Protein AF-A0AAW2TYQ5-F1 (afdb_monomer_lite)

Sequence (160 aa):
MLTLVLLVSCTGHLLIAFGVPHSLYAASVIMGFCFGAQWPLIFAIISELFGLKYYSTLYTLGGGASPLGAYILNVRITGHLYDKEAMKQMAANGLIRKEGEDLSCVGVECYKLAFLIITATTLVGFFVSSILVIRTRKFYKGIYTRSSESKILQQVEKLE

Structure (mmCIF, N/CA/C/O backbone):
data_AF-A0AAW2TYQ5-F1
#
_entry.id   AF-A0AAW2TYQ5-F1
#
loop_
_atom_site.group_PDB
_atom_site.id
_atom_site.type_symbol
_atom_site.label_atom_id
_atom_site.label_alt_id
_atom_site.label_comp_id
_atom_site.label_asym_id
_atom_site.label_entity_id
_atom_site.label_seq_id
_atom_site.pdbx_PDB_ins_code
_atom_site.Cartn_x
_atom_site.Cartn_y
_atom_site.Cartn_z
_atom_site.occupancy
_atom_site.B_iso_or_equiv
_atom_site.auth_seq_id
_atom_site.auth_comp_id
_atom_site.auth_asym_id
_atom_site.auth_atom_id
_atom_site.pdbx_PDB_model_num
ATOM 1 N N . MET A 1 1 ? -13.664 -4.922 9.099 1.00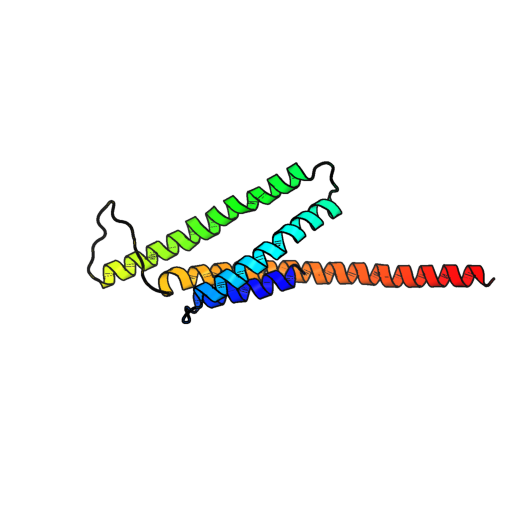 79.25 1 MET A N 1
ATOM 2 C CA . MET A 1 1 ? -13.609 -3.841 8.092 1.00 79.25 1 MET A CA 1
ATOM 3 C C . MET A 1 1 ? -12.192 -3.723 7.546 1.00 79.25 1 MET A C 1
ATOM 5 O O . MET A 1 1 ? -11.998 -4.100 6.402 1.00 79.25 1 MET A O 1
ATOM 9 N N . LEU A 1 2 ? -11.196 -3.360 8.366 1.00 84.38 2 LEU A N 1
ATOM 10 C CA . LEU A 1 2 ? -9.788 -3.251 7.939 1.00 84.38 2 LEU A CA 1
ATOM 11 C C . LEU A 1 2 ? -9.233 -4.516 7.246 1.00 84.38 2 LEU A C 1
ATOM 13 O O . LEU A 1 2 ? -8.621 -4.419 6.191 1.00 84.38 2 LEU A O 1
ATOM 17 N N . THR A 1 3 ? -9.520 -5.710 7.777 1.00 87.94 3 THR A N 1
ATOM 18 C CA . THR A 1 3 ? -9.136 -6.992 7.153 1.00 87.94 3 THR A CA 1
ATOM 19 C C . THR A 1 3 ? -9.654 -7.156 5.723 1.00 87.94 3 THR A C 1
ATOM 21 O O . THR A 1 3 ? -8.925 -7.626 4.858 1.00 87.94 3 THR A O 1
ATOM 24 N N . LEU A 1 4 ? -10.903 -6.760 5.461 1.00 87.81 4 LEU A N 1
ATOM 25 C CA . LEU A 1 4 ? -11.516 -6.862 4.134 1.00 87.81 4 LEU A CA 1
ATOM 26 C C . LEU A 1 4 ? -10.873 -5.873 3.160 1.00 87.81 4 LEU A C 1
ATOM 28 O O . LEU A 1 4 ? -10.577 -6.243 2.030 1.00 87.81 4 LEU A O 1
ATOM 32 N N . VAL A 1 5 ? -10.600 -4.647 3.614 1.00 90.50 5 VAL A N 1
ATOM 33 C CA . VAL A 1 5 ? -9.926 -3.621 2.803 1.00 90.50 5 VAL A CA 1
ATOM 34 C C . VAL A 1 5 ? -8.524 -4.081 2.394 1.00 90.50 5 VAL A C 1
ATOM 36 O O . VAL A 1 5 ? -8.167 -3.966 1.224 1.00 90.50 5 VAL A O 1
ATOM 39 N N . LEU A 1 6 ? -7.758 -4.671 3.320 1.00 89.81 6 LEU A N 1
ATOM 40 C CA . LEU A 1 6 ? -6.425 -5.213 3.030 1.00 89.81 6 LEU A CA 1
ATOM 41 C C . LEU A 1 6 ? -6.472 -6.387 2.042 1.00 89.81 6 LEU A C 1
ATOM 43 O O . LEU A 1 6 ? -5.632 -6.465 1.146 1.00 89.81 6 LEU A O 1
ATOM 47 N N . LEU A 1 7 ? -7.470 -7.267 2.163 1.00 90.88 7 LEU A N 1
ATOM 48 C CA . LEU A 1 7 ? -7.664 -8.384 1.237 1.00 90.88 7 LEU A CA 1
ATOM 49 C C . LEU A 1 7 ? -7.973 -7.886 -0.184 1.00 90.88 7 LEU A C 1
ATOM 51 O O . LEU A 1 7 ? -7.368 -8.351 -1.148 1.00 90.88 7 LEU A O 1
ATOM 55 N N . VAL A 1 8 ? -8.875 -6.909 -0.311 1.00 92.19 8 VAL A N 1
ATOM 56 C CA . VAL A 1 8 ? -9.209 -6.300 -1.608 1.00 92.19 8 VAL A CA 1
ATOM 57 C C . VAL A 1 8 ? -7.995 -5.568 -2.189 1.00 92.19 8 VAL A C 1
ATOM 59 O O . VAL A 1 8 ? -7.698 -5.740 -3.367 1.00 92.19 8 VAL A O 1
ATOM 62 N N . SER A 1 9 ? -7.217 -4.848 -1.376 1.00 91.25 9 SER A N 1
ATOM 63 C CA . SER A 1 9 ? -5.994 -4.168 -1.830 1.00 91.25 9 SER A CA 1
ATOM 64 C C . SER A 1 9 ? -4.953 -5.136 -2.410 1.00 91.25 9 SER A C 1
ATOM 66 O O . SER A 1 9 ? -4.292 -4.802 -3.393 1.00 91.25 9 SER A O 1
ATOM 68 N N . CYS A 1 10 ? -4.852 -6.365 -1.884 1.00 92.12 10 CYS A N 1
ATOM 69 C CA . CYS A 1 10 ? -3.963 -7.389 -2.447 1.00 92.12 10 CYS A CA 1
ATOM 70 C C . CYS A 1 10 ? -4.298 -7.692 -3.915 1.00 92.12 10 CYS A C 1
ATOM 72 O O . CYS A 1 10 ? -3.387 -7.849 -4.725 1.00 92.12 10 CYS A O 1
ATOM 74 N N . THR A 1 11 ? -5.585 -7.713 -4.283 1.00 91.69 11 THR A N 1
ATOM 75 C CA . THR A 1 11 ? -5.996 -7.939 -5.681 1.00 91.69 11 THR A CA 1
ATOM 76 C C . THR A 1 11 ? -5.511 -6.826 -6.612 1.00 91.69 11 THR A C 1
ATOM 78 O O . THR A 1 11 ? -5.049 -7.119 -7.712 1.00 91.69 11 THR A O 1
ATOM 81 N N . GLY A 1 12 ? -5.511 -5.571 -6.147 1.00 90.12 12 GLY A N 1
ATOM 82 C CA . GLY A 1 12 ? -4.961 -4.433 -6.886 1.00 90.12 12 GLY A CA 1
ATOM 83 C C . GLY A 1 12 ? -3.456 -4.565 -7.134 1.00 90.12 12 GLY A C 1
ATOM 84 O O . GLY A 1 12 ? -3.000 -4.377 -8.259 1.00 90.12 12 GLY A O 1
ATOM 85 N N . HIS A 1 13 ? -2.684 -4.965 -6.118 1.00 91.56 13 HIS A N 1
ATOM 86 C CA . HIS A 1 13 ? -1.241 -5.191 -6.269 1.00 91.56 13 HIS A CA 1
ATOM 87 C C . HIS A 1 13 ? -0.919 -6.365 -7.209 1.00 91.56 13 HIS A C 1
ATOM 89 O O . HIS A 1 13 ? -0.041 -6.248 -8.066 1.00 91.56 13 HIS A O 1
ATOM 95 N N . LEU A 1 14 ? -1.656 -7.474 -7.092 1.00 91.00 14 LEU A N 1
ATOM 96 C CA . LEU A 1 14 ? -1.501 -8.651 -7.955 1.00 91.00 14 LEU A CA 1
ATOM 97 C C . LEU A 1 14 ? -1.843 -8.340 -9.418 1.00 91.00 14 LEU A C 1
ATOM 99 O O . LEU A 1 14 ? -1.125 -8.782 -10.313 1.00 91.00 14 LEU A O 1
ATOM 103 N N . LEU A 1 15 ? -2.888 -7.545 -9.674 1.00 90.19 15 LEU A N 1
ATOM 104 C CA . LEU A 1 15 ? -3.259 -7.120 -11.030 1.00 90.19 15 LEU A CA 1
ATOM 105 C C . LEU A 1 15 ? -2.119 -6.379 -11.736 1.00 90.19 15 LEU A C 1
ATOM 107 O O . LEU A 1 15 ? -1.865 -6.633 -12.916 1.00 90.19 15 LEU A O 1
ATOM 111 N N . ILE A 1 16 ? -1.410 -5.505 -11.017 1.00 88.12 16 ILE A N 1
ATOM 112 C CA . ILE A 1 16 ? -0.257 -4.784 -11.569 1.00 88.12 16 ILE A CA 1
ATOM 113 C C . ILE A 1 16 ? 0.907 -5.750 -11.819 1.00 88.12 16 ILE A C 1
ATOM 115 O O . ILE A 1 16 ? 1.536 -5.683 -12.872 1.00 88.12 16 ILE A O 1
ATOM 119 N N . ALA A 1 17 ? 1.157 -6.691 -10.903 1.00 88.81 17 ALA A N 1
ATOM 120 C CA . ALA A 1 17 ? 2.231 -7.674 -11.048 1.00 88.81 17 ALA A CA 1
ATOM 121 C C . ALA A 1 17 ? 2.035 -8.622 -12.247 1.00 88.81 17 ALA A C 1
ATOM 123 O O . ALA A 1 17 ? 3.010 -8.997 -12.895 1.00 88.81 17 ALA A O 1
ATOM 124 N N . PHE A 1 18 ? 0.793 -9.012 -12.554 1.00 86.12 18 PHE A N 1
ATOM 125 C CA . PHE A 1 18 ? 0.495 -9.884 -13.697 1.00 86.12 18 PHE A CA 1
ATOM 126 C C . PHE A 1 18 ? 0.397 -9.143 -15.031 1.00 86.12 18 PHE A C 1
ATOM 128 O O . PHE A 1 18 ? 0.499 -9.779 -16.076 1.00 86.12 18 PHE A O 1
ATOM 135 N N . GLY A 1 19 ? 0.217 -7.820 -15.015 1.00 83.50 19 GLY A N 1
ATOM 136 C CA . GLY A 1 19 ? 0.339 -7.006 -16.222 1.00 83.50 19 GLY A CA 1
ATOM 137 C C . GLY A 1 19 ? -0.667 -7.320 -17.332 1.00 83.50 19 GLY A C 1
ATOM 138 O O . GLY A 1 19 ? -0.343 -7.159 -18.506 1.00 83.50 19 GLY A O 1
ATOM 139 N N . VAL A 1 20 ? -1.876 -7.775 -16.983 1.00 83.88 20 VAL A N 1
ATOM 140 C CA . VAL A 1 20 ? -2.947 -8.016 -17.966 1.00 83.88 20 VAL A CA 1
ATOM 141 C C . VAL A 1 20 ? -3.381 -6.709 -18.657 1.00 83.88 20 VAL A C 1
ATOM 143 O O . VAL A 1 20 ? -3.234 -5.632 -18.071 1.00 83.88 20 VAL A O 1
ATOM 146 N N . PRO A 1 21 ? -3.933 -6.751 -19.885 1.00 82.94 21 PRO A N 1
ATOM 147 C CA . PRO A 1 21 ? -4.415 -5.549 -20.566 1.00 82.94 21 PRO A CA 1
ATOM 148 C C . PRO A 1 21 ? -5.415 -4.780 -19.691 1.00 82.94 21 PRO A C 1
ATOM 150 O O . PRO A 1 21 ? -6.286 -5.380 -19.067 1.00 82.94 21 PRO A O 1
ATOM 153 N N . HIS A 1 22 ? -5.280 -3.452 -19.624 1.00 84.44 22 HIS A N 1
ATOM 154 C CA . HIS A 1 22 ? -6.084 -2.562 -18.767 1.00 84.44 22 HIS A CA 1
ATOM 155 C C . HIS A 1 22 ? -5.968 -2.795 -17.244 1.00 84.44 22 HIS A C 1
ATOM 157 O O . HIS A 1 22 ? -6.710 -2.171 -16.477 1.00 84.44 22 HIS A O 1
ATOM 163 N N . SER A 1 23 ? -5.013 -3.609 -16.774 1.00 88.19 23 SER A N 1
ATOM 164 C CA . SER A 1 23 ? -4.809 -3.868 -15.339 1.00 88.19 23 SER A CA 1
ATOM 165 C C . SER A 1 23 ? -4.541 -2.602 -14.535 1.00 88.19 23 SER A C 1
ATOM 167 O O . SER A 1 23 ? -5.054 -2.472 -13.431 1.00 88.19 23 SER A O 1
ATOM 169 N N . LEU A 1 24 ? -3.789 -1.647 -15.091 1.00 88.62 24 LEU A N 1
ATOM 170 C CA . LEU A 1 24 ? -3.446 -0.391 -14.422 1.00 88.62 24 LEU A CA 1
ATOM 171 C C . LEU A 1 24 ? -4.684 0.450 -14.089 1.00 88.62 24 LEU A C 1
ATOM 173 O O . LEU A 1 24 ? -4.738 1.057 -13.022 1.00 88.62 24 LEU A O 1
ATOM 177 N N . TYR A 1 25 ? -5.687 0.458 -14.972 1.00 92.06 25 TYR A N 1
ATOM 178 C CA . TYR A 1 25 ? -6.940 1.173 -14.731 1.00 92.06 25 TYR A CA 1
ATOM 179 C C . TYR A 1 25 ? -7.774 0.477 -13.651 1.00 92.06 25 TYR A C 1
ATOM 181 O O . TYR A 1 25 ? -8.219 1.113 -12.700 1.00 92.06 25 TYR A O 1
ATOM 189 N N . ALA A 1 26 ? -7.935 -0.845 -13.745 1.00 92.75 26 ALA A N 1
ATOM 190 C CA . ALA A 1 26 ? -8.654 -1.602 -12.722 1.00 92.75 26 ALA A CA 1
ATOM 191 C C . ALA A 1 26 ? -7.964 -1.497 -11.349 1.00 92.75 26 ALA A C 1
ATOM 193 O O . ALA A 1 26 ? -8.616 -1.267 -10.330 1.00 92.75 26 ALA A O 1
ATOM 194 N N . ALA A 1 27 ? -6.635 -1.609 -11.320 1.00 92.44 27 ALA A N 1
ATOM 195 C CA . ALA A 1 27 ? -5.848 -1.531 -10.101 1.00 92.44 27 ALA A CA 1
ATOM 196 C C . ALA A 1 27 ? -5.906 -0.140 -9.460 1.00 92.44 27 ALA A C 1
ATOM 198 O O . ALA A 1 27 ? -6.040 -0.059 -8.242 1.00 92.44 27 ALA A O 1
ATOM 199 N N . SER A 1 28 ? -5.859 0.949 -10.236 1.00 93.12 28 SER A N 1
ATOM 200 C CA . SER A 1 28 ? -5.950 2.305 -9.680 1.00 93.12 28 SER A CA 1
ATOM 201 C C . SER A 1 28 ? -7.310 2.574 -9.030 1.00 93.12 28 SER A C 1
ATOM 203 O O . SER A 1 28 ? -7.354 3.141 -7.937 1.00 93.12 28 SER A O 1
ATOM 205 N N . VAL A 1 29 ? -8.405 2.092 -9.631 1.00 95.06 29 VAL A N 1
ATOM 206 C CA . VAL A 1 29 ? -9.757 2.185 -9.055 1.00 95.06 29 VAL A CA 1
ATOM 207 C C . VAL A 1 29 ? -9.848 1.407 -7.740 1.00 95.06 29 VAL A C 1
ATOM 209 O O . VAL A 1 29 ? -10.299 1.952 -6.731 1.00 95.06 29 VAL A O 1
ATOM 212 N N . ILE A 1 30 ? -9.373 0.157 -7.723 1.00 94.38 30 ILE A N 1
ATOM 213 C CA . ILE A 1 30 ? -9.377 -0.689 -6.518 1.00 94.38 30 ILE A CA 1
ATOM 214 C C . ILE A 1 30 ? -8.535 -0.050 -5.406 1.00 94.38 30 ILE A C 1
ATOM 216 O O . ILE A 1 30 ? -8.990 0.072 -4.268 1.00 94.38 30 ILE A O 1
ATOM 220 N N . MET A 1 31 ? -7.322 0.398 -5.733 1.00 92.56 31 MET A N 1
ATOM 221 C CA . MET A 1 31 ? -6.406 1.012 -4.773 1.00 92.56 31 MET A CA 1
ATOM 222 C C . MET A 1 31 ? -6.946 2.335 -4.227 1.00 92.56 31 MET A C 1
ATOM 224 O O . MET A 1 31 ? -6.872 2.564 -3.019 1.00 92.56 31 MET A O 1
ATOM 228 N N . GLY A 1 32 ? -7.544 3.172 -5.079 1.00 93.50 32 GLY A N 1
ATOM 229 C CA . GLY A 1 32 ? -8.190 4.417 -4.665 1.00 93.50 32 GLY A CA 1
ATOM 230 C C . GLY A 1 32 ? -9.352 4.174 -3.702 1.00 93.50 32 GLY A C 1
ATOM 231 O O . GLY A 1 32 ? -9.430 4.817 -2.654 1.00 93.50 32 GLY A O 1
ATOM 232 N N . PHE A 1 33 ? -10.204 3.189 -3.999 1.00 93.50 33 PHE A N 1
ATOM 233 C CA . PHE A 1 33 ? -11.300 2.796 -3.113 1.00 93.50 33 PHE A CA 1
ATOM 234 C C . PHE A 1 33 ? -10.790 2.291 -1.754 1.00 93.50 33 PHE A C 1
ATOM 236 O O . PHE A 1 33 ? -11.245 2.755 -0.707 1.00 93.50 33 PHE A O 1
ATOM 243 N N . CYS A 1 34 ? -9.810 1.382 -1.751 1.00 92.56 34 CYS A N 1
ATOM 244 C CA . CYS A 1 34 ? -9.222 0.857 -0.517 1.00 92.56 34 CYS A CA 1
ATOM 245 C C . CYS A 1 34 ? -8.572 1.958 0.330 1.00 92.56 34 CYS A C 1
ATOM 247 O O . CYS A 1 34 ? -8.762 1.991 1.546 1.00 92.56 34 CYS A O 1
ATOM 249 N N . PHE A 1 35 ? -7.840 2.878 -0.301 1.00 90.44 35 PHE A N 1
ATOM 250 C CA . PHE A 1 35 ? -7.228 4.016 0.380 1.00 90.44 35 PHE A CA 1
ATOM 251 C C . PHE A 1 35 ? -8.290 4.921 1.013 1.00 90.44 35 PHE A C 1
ATOM 253 O O . PHE A 1 35 ? -8.188 5.253 2.195 1.00 90.44 35 PHE A O 1
ATOM 260 N N . GLY A 1 36 ? -9.354 5.237 0.268 1.00 91.31 36 GLY A N 1
ATOM 261 C CA . GLY A 1 36 ? -10.489 6.011 0.768 1.00 91.31 36 GLY A CA 1
ATOM 262 C C . GLY A 1 36 ? -11.206 5.348 1.947 1.00 91.31 36 GLY A C 1
ATOM 263 O O . GLY A 1 36 ? -11.618 6.040 2.871 1.00 91.31 36 GLY A O 1
ATOM 264 N N . ALA A 1 37 ? -11.301 4.017 1.972 1.00 91.00 37 ALA A N 1
ATOM 265 C CA . ALA A 1 37 ? -11.881 3.283 3.097 1.00 91.00 37 ALA A CA 1
ATOM 266 C C . ALA A 1 37 ? -10.965 3.249 4.338 1.00 91.00 37 ALA A C 1
ATOM 268 O O . ALA A 1 37 ? -11.452 3.167 5.467 1.00 91.00 37 ALA A O 1
ATOM 269 N N . GLN A 1 38 ? -9.643 3.304 4.154 1.00 89.00 38 GLN A N 1
ATOM 270 C CA . GLN A 1 38 ? -8.675 3.146 5.240 1.00 89.00 38 GLN A CA 1
ATOM 271 C C . GLN A 1 38 ? -8.536 4.404 6.113 1.00 89.00 38 GLN A C 1
ATOM 273 O O . GLN A 1 38 ? -8.446 4.282 7.335 1.00 89.00 38 GLN A O 1
ATOM 278 N N . TRP A 1 39 ? -8.553 5.606 5.526 1.00 89.44 39 TRP A N 1
ATOM 279 C CA . TRP A 1 39 ? -8.389 6.854 6.293 1.00 89.44 39 TRP A CA 1
ATOM 280 C C . TRP A 1 39 ? -9.484 7.094 7.338 1.00 89.44 39 TRP A C 1
ATOM 282 O O . TRP A 1 39 ? -9.133 7.321 8.498 1.00 89.44 39 TRP A O 1
ATOM 292 N N . PRO A 1 40 ? -10.788 6.985 7.008 1.00 91.75 40 PRO A N 1
ATOM 293 C CA . PRO A 1 40 ? -11.854 7.148 7.990 1.00 91.75 40 PRO A CA 1
ATOM 294 C C . PRO A 1 40 ? -11.747 6.144 9.137 1.00 91.75 40 PRO A C 1
ATOM 296 O O . PRO A 1 40 ? -11.996 6.496 10.286 1.00 91.75 40 PRO A O 1
ATOM 299 N N . LEU A 1 41 ? -11.327 4.908 8.843 1.00 88.00 41 LEU A N 1
ATOM 300 C CA . LEU A 1 41 ? -11.105 3.893 9.871 1.00 88.00 41 LEU A CA 1
ATOM 301 C C . LEU A 1 41 ? -9.989 4.304 10.833 1.00 88.00 41 LEU A C 1
ATOM 303 O O . LEU A 1 41 ? -10.162 4.168 12.039 1.00 88.00 41 LEU A O 1
ATOM 307 N N . ILE A 1 42 ? -8.869 4.826 10.327 1.00 88.50 42 ILE A N 1
ATOM 308 C CA . ILE A 1 42 ? -7.763 5.299 11.173 1.00 88.50 42 ILE A CA 1
ATOM 309 C C . ILE A 1 42 ? -8.231 6.449 12.072 1.00 88.50 42 ILE A C 1
ATOM 311 O O . ILE A 1 42 ? -7.974 6.425 13.275 1.00 88.50 42 ILE A O 1
ATOM 315 N N . PHE A 1 43 ? -8.961 7.418 11.515 1.00 89.25 43 PHE A N 1
ATOM 316 C CA . PHE A 1 43 ? -9.516 8.538 12.275 1.00 89.25 43 PHE A CA 1
ATOM 317 C C . PHE A 1 43 ? -10.462 8.077 13.388 1.00 89.25 43 PHE A C 1
ATOM 319 O O . PHE A 1 43 ? -10.293 8.475 14.543 1.00 89.25 43 PHE A O 1
ATOM 326 N N . ALA A 1 44 ? -11.398 7.182 13.064 1.00 90.62 44 ALA A N 1
ATOM 327 C CA . ALA A 1 44 ? -12.327 6.619 14.037 1.00 90.62 44 ALA A CA 1
ATOM 328 C C . ALA A 1 44 ? -11.576 5.894 15.165 1.00 90.62 44 ALA A C 1
ATOM 330 O O . ALA A 1 44 ? -11.769 6.217 16.335 1.00 90.62 44 ALA A O 1
ATOM 331 N N . ILE A 1 45 ? -10.639 5.005 14.816 1.00 87.44 45 ILE A N 1
ATOM 332 C CA . ILE A 1 45 ? -9.847 4.218 15.773 1.00 87.44 45 ILE A CA 1
ATOM 333 C C . ILE A 1 45 ? -9.066 5.122 16.734 1.00 87.44 45 ILE A C 1
ATOM 335 O O . ILE A 1 45 ? -9.082 4.883 17.940 1.00 87.44 45 ILE A O 1
ATOM 339 N N . ILE A 1 46 ? -8.398 6.168 16.233 1.00 89.50 46 ILE A N 1
ATOM 340 C CA . ILE A 1 46 ? -7.638 7.093 17.089 1.00 89.50 46 ILE A CA 1
ATOM 341 C C . ILE A 1 46 ? -8.584 7.828 18.047 1.00 89.50 46 ILE A C 1
ATOM 343 O O . ILE A 1 46 ? -8.286 7.924 19.239 1.00 89.50 46 ILE A O 1
ATOM 347 N N . SER A 1 47 ? -9.723 8.314 17.543 1.00 91.31 47 SER A N 1
ATOM 348 C CA . SER A 1 47 ? -10.692 9.055 18.356 1.00 91.31 47 SER A CA 1
ATOM 349 C C . SER A 1 47 ? -11.372 8.193 19.427 1.00 91.31 47 SER A C 1
ATOM 351 O O . SER A 1 47 ? -11.586 8.678 20.536 1.00 91.31 47 SER A O 1
ATOM 353 N N . GLU A 1 48 ? -11.647 6.917 19.142 1.00 88.31 48 GLU A N 1
ATOM 354 C CA . GLU A 1 48 ? -12.258 5.985 20.098 1.00 88.31 48 GLU A CA 1
ATOM 355 C C . GLU A 1 48 ? -11.265 5.499 21.163 1.00 88.31 48 GLU A C 1
ATOM 357 O O . GLU A 1 48 ? -11.628 5.395 22.333 1.00 88.31 48 GLU A O 1
ATOM 362 N N . LEU A 1 49 ? -10.013 5.208 20.786 1.00 87.12 49 LEU A N 1
ATOM 363 C CA . LEU A 1 49 ? -9.013 4.656 21.713 1.00 87.12 49 LEU A CA 1
ATOM 364 C C . LEU A 1 49 ? -8.388 5.708 22.628 1.00 87.12 49 LEU A C 1
ATOM 366 O O . LEU A 1 49 ? -8.147 5.432 23.802 1.00 87.12 49 LEU A O 1
ATOM 370 N N . PHE A 1 50 ? -8.074 6.885 22.090 1.00 88.19 50 PHE A N 1
ATOM 371 C CA . PHE A 1 50 ? -7.291 7.901 22.801 1.00 88.19 50 PHE A CA 1
ATOM 372 C C . PHE A 1 50 ? -8.091 9.166 23.123 1.00 88.19 50 PHE A C 1
ATOM 374 O O . PHE A 1 50 ? -7.606 10.042 23.845 1.00 88.19 50 PHE A O 1
ATOM 381 N N . GLY A 1 51 ? -9.320 9.269 22.611 1.00 88.81 51 GLY A N 1
ATOM 382 C CA . GLY A 1 51 ? -10.142 10.463 22.736 1.00 88.81 51 GLY A CA 1
ATOM 383 C C . GLY A 1 51 ? -9.627 11.634 21.893 1.00 88.81 51 GLY A C 1
ATOM 384 O O . GLY A 1 51 ? -8.668 11.537 21.127 1.00 88.81 51 GLY A O 1
ATOM 385 N N . LEU A 1 52 ? -10.277 12.788 22.048 1.00 91.44 52 LEU A N 1
ATOM 386 C CA . LEU A 1 52 ? -10.017 13.969 21.215 1.00 91.44 52 LEU A CA 1
ATOM 387 C C . LEU A 1 52 ? -8.888 14.873 21.743 1.00 91.44 52 LEU A C 1
ATOM 389 O O . LEU A 1 52 ? -8.380 15.711 21.004 1.00 91.44 52 LEU A O 1
ATOM 393 N N . LYS A 1 53 ? -8.456 14.696 23.000 1.00 90.19 53 LYS A N 1
ATOM 394 C CA . LYS A 1 53 ? -7.531 15.617 23.692 1.00 90.19 53 LYS A CA 1
ATOM 395 C C . LYS A 1 53 ? -6.161 15.756 23.010 1.00 90.19 53 LYS A C 1
ATOM 397 O O . LYS A 1 53 ? -5.626 16.856 22.958 1.00 90.19 53 LYS A O 1
ATOM 402 N N . TYR A 1 54 ? -5.606 14.659 22.489 1.00 90.50 54 TYR A N 1
ATOM 403 C CA . TYR A 1 54 ? -4.306 14.632 21.795 1.00 90.50 54 TYR A CA 1
ATOM 404 C C . TYR A 1 54 ? -4.414 14.087 20.364 1.00 90.50 54 TYR A C 1
ATOM 406 O O . TYR A 1 54 ? -3.435 13.597 19.798 1.00 90.50 54 TYR A O 1
ATOM 414 N N . TYR A 1 55 ? -5.607 14.164 19.769 1.00 90.50 55 TYR A N 1
ATOM 415 C CA . TYR A 1 55 ? -5.911 13.559 18.473 1.00 90.50 55 TYR A CA 1
ATOM 416 C C . TYR A 1 55 ? -4.952 14.015 17.365 1.00 90.50 55 TYR A C 1
ATOM 418 O O . TYR A 1 55 ? -4.352 13.186 16.684 1.00 90.50 55 TYR A O 1
ATOM 426 N N . SER A 1 56 ? -4.736 15.327 17.230 1.00 89.94 56 SER A N 1
ATOM 427 C CA . SER A 1 56 ? -3.879 15.901 16.184 1.00 89.94 56 SER A CA 1
ATOM 428 C C . SER A 1 56 ? -2.417 15.459 16.304 1.00 89.94 56 SER A C 1
ATOM 430 O O . SER A 1 56 ? -1.755 15.222 15.292 1.00 89.94 56 SER A O 1
ATOM 432 N N . THR A 1 57 ? -1.918 15.296 17.534 1.00 92.44 57 THR A N 1
ATOM 433 C CA . THR A 1 57 ? -0.553 14.824 17.801 1.00 92.44 57 THR A CA 1
ATOM 434 C C . THR A 1 57 ? -0.409 13.351 17.435 1.00 92.44 57 THR A C 1
ATOM 436 O O . THR A 1 57 ? 0.522 12.991 16.719 1.00 92.44 57 THR A O 1
ATOM 439 N N . LEU A 1 58 ? -1.353 12.509 17.869 1.00 91.44 58 LEU A N 1
ATOM 440 C CA . LEU A 1 58 ? -1.358 11.075 17.561 1.00 91.44 58 LEU A CA 1
ATOM 441 C C . LEU A 1 58 ? -1.509 10.814 16.061 1.00 91.44 58 LEU A C 1
ATOM 443 O O . LEU A 1 58 ? -0.802 9.973 15.509 1.00 91.44 58 LEU A O 1
ATOM 447 N N . TYR A 1 59 ? -2.381 11.568 15.394 1.00 90.56 59 TYR A N 1
ATOM 448 C CA . TYR A 1 59 ? -2.555 11.487 13.950 1.00 90.56 59 TYR A CA 1
ATOM 449 C C . TYR A 1 59 ? -1.283 11.884 13.197 1.00 90.56 59 TYR A C 1
ATOM 451 O O . TYR A 1 59 ? -0.854 11.159 12.306 1.00 90.56 59 TYR A O 1
ATOM 459 N N . THR A 1 60 ? -0.640 12.990 13.579 1.00 91.06 60 THR A N 1
ATOM 460 C CA . THR A 1 60 ? 0.606 13.443 12.938 1.00 91.06 60 THR A CA 1
ATOM 461 C C . THR A 1 60 ? 1.749 12.448 13.155 1.00 91.06 60 THR A C 1
ATOM 463 O O . THR A 1 60 ? 2.475 12.132 12.214 1.00 91.06 60 THR A O 1
ATOM 466 N N . LEU A 1 61 ? 1.872 11.893 14.367 1.00 92.00 61 LEU A N 1
ATOM 467 C CA . LEU A 1 61 ? 2.829 10.824 14.674 1.00 92.00 61 LEU A CA 1
ATOM 468 C C . LEU A 1 61 ? 2.583 9.583 13.809 1.00 92.00 61 LEU A C 1
ATOM 470 O O . LEU A 1 61 ? 3.518 9.062 13.202 1.00 92.00 61 LEU A O 1
ATOM 474 N N . GLY A 1 62 ? 1.326 9.142 13.703 1.00 88.81 62 GLY A N 1
ATOM 475 C CA . GLY A 1 62 ? 0.938 8.039 12.823 1.00 88.81 62 GLY A CA 1
ATOM 476 C C . GLY A 1 62 ? 1.194 8.349 11.345 1.00 88.81 62 GLY A C 1
ATOM 477 O O . GLY A 1 62 ? 1.661 7.489 10.602 1.00 88.81 62 GLY A O 1
ATOM 478 N N . GLY A 1 63 ? 0.975 9.597 10.930 1.00 89.31 63 GLY A N 1
ATOM 479 C CA . GLY A 1 63 ? 1.259 10.092 9.586 1.00 89.31 63 GLY A CA 1
ATOM 480 C C . GLY A 1 63 ? 2.731 9.954 9.197 1.00 89.31 63 GLY A C 1
ATOM 481 O O . GLY A 1 63 ? 3.017 9.668 8.034 1.00 89.31 63 GLY A O 1
ATOM 482 N N . GLY A 1 64 ? 3.649 10.039 10.168 1.00 91.06 64 GLY A N 1
ATOM 483 C CA . GLY A 1 64 ? 5.085 9.795 9.993 1.00 91.06 64 GLY A CA 1
ATOM 484 C C . GLY A 1 64 ? 5.438 8.384 9.503 1.00 91.06 64 GLY A C 1
ATOM 485 O O . GLY A 1 64 ? 6.498 8.187 8.907 1.00 91.06 64 GLY A O 1
ATOM 486 N N . ALA A 1 65 ? 4.535 7.409 9.642 1.00 90.06 65 ALA A N 1
ATOM 487 C CA . ALA A 1 65 ? 4.708 6.095 9.027 1.00 90.06 65 ALA A CA 1
ATOM 488 C C . ALA A 1 65 ? 4.693 6.159 7.487 1.00 90.06 65 ALA A C 1
ATOM 490 O O . ALA A 1 65 ? 5.333 5.335 6.836 1.00 90.06 65 ALA A O 1
ATOM 491 N N . SER A 1 66 ? 4.012 7.148 6.896 1.00 90.62 66 SER A N 1
ATOM 492 C CA . SER A 1 66 ? 3.902 7.313 5.440 1.00 90.62 66 SER A CA 1
ATOM 493 C C . SER A 1 66 ? 5.248 7.619 4.767 1.00 90.62 66 SER A C 1
ATOM 495 O O . SER A 1 66 ? 5.627 6.862 3.872 1.00 90.62 66 SER A O 1
ATOM 497 N N . PRO A 1 67 ? 6.018 8.653 5.174 1.00 94.25 67 PRO A N 1
ATOM 498 C CA . PRO A 1 67 ? 7.337 8.903 4.594 1.00 94.25 67 PRO A CA 1
ATOM 499 C C . PRO A 1 67 ? 8.324 7.763 4.873 1.00 94.25 67 PRO A C 1
ATOM 501 O O . PRO A 1 67 ? 9.115 7.424 3.995 1.00 94.25 67 PRO A O 1
ATOM 504 N N . LEU A 1 68 ? 8.250 7.119 6.044 1.00 94.06 68 LEU A N 1
ATOM 505 C CA . LEU A 1 68 ? 9.090 5.960 6.354 1.00 94.06 68 LEU A CA 1
ATOM 506 C C . LEU A 1 68 ? 8.794 4.780 5.413 1.00 94.06 68 LEU A C 1
ATOM 508 O O . LEU A 1 68 ? 9.711 4.194 4.835 1.00 94.06 68 LEU A O 1
ATOM 512 N N . GLY A 1 69 ? 7.513 4.460 5.221 1.00 91.81 69 GLY A N 1
ATOM 513 C CA . GLY A 1 69 ? 7.071 3.413 4.305 1.00 91.81 69 GLY A CA 1
ATOM 514 C C . GLY A 1 69 ? 7.432 3.725 2.854 1.00 91.81 69 GLY A C 1
ATOM 515 O O . GLY A 1 69 ? 7.946 2.852 2.156 1.00 91.81 69 GLY A O 1
ATOM 516 N N . ALA A 1 70 ? 7.241 4.972 2.415 1.00 92.81 70 ALA A N 1
ATOM 517 C CA . ALA A 1 70 ? 7.624 5.416 1.079 1.00 92.81 70 ALA A CA 1
ATOM 518 C C . ALA A 1 70 ? 9.140 5.298 0.859 1.00 92.81 70 ALA A C 1
ATOM 520 O O . ALA A 1 70 ? 9.573 4.774 -0.163 1.00 92.81 70 ALA A O 1
ATOM 521 N N . TYR A 1 71 ? 9.964 5.699 1.825 1.00 94.94 71 TYR A N 1
ATOM 522 C CA . TYR A 1 71 ? 11.414 5.561 1.703 1.00 94.94 71 TYR A CA 1
ATOM 523 C C . TYR A 1 71 ? 11.848 4.092 1.559 1.00 94.94 71 TYR A C 1
ATOM 525 O O . TYR A 1 71 ? 12.639 3.755 0.677 1.00 94.94 71 TYR A O 1
ATOM 533 N N . ILE A 1 72 ? 11.305 3.196 2.386 1.00 94.94 72 ILE A N 1
ATOM 534 C CA . ILE A 1 72 ? 11.689 1.779 2.372 1.00 94.94 72 ILE A CA 1
ATOM 535 C C . ILE A 1 72 ? 11.141 1.068 1.125 1.00 94.94 72 ILE A C 1
ATOM 537 O O . ILE A 1 72 ? 11.903 0.465 0.370 1.00 94.94 72 ILE A O 1
ATOM 541 N N . LEU A 1 73 ? 9.828 1.126 0.894 1.00 91.56 73 LEU A N 1
ATOM 542 C CA . LEU A 1 73 ? 9.170 0.337 -0.152 1.00 91.56 73 LEU A CA 1
ATOM 543 C C . LEU A 1 73 ? 9.334 0.955 -1.545 1.00 91.56 73 LEU A C 1
ATOM 545 O O . LEU A 1 73 ? 9.569 0.225 -2.508 1.00 91.56 73 LEU A O 1
ATOM 549 N N . ASN A 1 74 ? 9.237 2.281 -1.671 1.00 90.88 74 ASN A N 1
ATOM 550 C CA . ASN A 1 74 ? 9.359 2.951 -2.965 1.00 90.88 74 ASN A CA 1
ATOM 551 C C . ASN A 1 74 ? 10.836 3.151 -3.329 1.00 90.88 74 ASN A C 1
ATOM 553 O O . ASN A 1 74 ? 11.325 2.536 -4.270 1.00 90.88 74 ASN A O 1
ATOM 557 N N . VAL A 1 75 ? 11.587 3.927 -2.544 1.00 91.00 75 VAL A N 1
ATOM 558 C CA . VAL A 1 75 ? 12.963 4.291 -2.927 1.00 91.00 75 VAL A CA 1
ATOM 559 C C . VAL A 1 75 ? 13.907 3.092 -2.834 1.00 91.00 75 VAL A C 1
ATOM 561 O O . VAL A 1 75 ? 14.568 2.738 -3.809 1.00 91.00 75 VAL A O 1
ATOM 564 N N . ARG A 1 76 ? 13.984 2.445 -1.666 1.00 93.31 76 ARG A N 1
ATOM 565 C CA . ARG A 1 76 ? 15.005 1.414 -1.421 1.00 93.31 76 ARG A CA 1
ATOM 566 C C . ARG A 1 76 ? 14.700 0.082 -2.092 1.00 93.31 76 ARG A C 1
ATOM 568 O O . ARG A 1 76 ? 15.633 -0.568 -2.549 1.00 93.31 76 ARG A O 1
ATOM 575 N N . ILE A 1 77 ? 13.436 -0.333 -2.133 1.00 92.81 77 ILE A N 1
ATOM 576 C CA . ILE A 1 77 ? 13.040 -1.609 -2.742 1.00 92.81 77 ILE A CA 1
ATOM 577 C C . ILE A 1 77 ? 12.679 -1.413 -4.210 1.00 92.81 77 ILE A C 1
ATOM 579 O O . ILE A 1 77 ? 13.351 -1.973 -5.072 1.00 92.81 77 ILE A O 1
ATOM 583 N N . THR A 1 78 ? 11.642 -0.625 -4.503 1.00 91.62 78 THR A N 1
ATOM 584 C CA . THR A 1 78 ? 11.125 -0.500 -5.874 1.00 91.62 78 THR A CA 1
ATOM 585 C C . THR A 1 78 ? 12.147 0.157 -6.800 1.00 91.62 78 THR A C 1
ATOM 587 O O . THR A 1 78 ? 12.423 -0.399 -7.858 1.00 91.62 78 THR A O 1
ATOM 590 N N . GLY A 1 79 ? 12.770 1.263 -6.381 1.00 90.75 79 GLY A N 1
ATOM 591 C CA . GLY A 1 79 ? 13.798 1.959 -7.162 1.00 90.75 79 GLY A CA 1
ATOM 592 C C . GLY A 1 79 ? 15.007 1.075 -7.473 1.00 90.75 79 GLY A C 1
ATOM 593 O O . GLY A 1 79 ? 15.346 0.877 -8.631 1.00 90.75 79 GLY A O 1
ATOM 594 N N . HIS A 1 80 ? 15.597 0.437 -6.459 1.00 90.75 80 HIS A N 1
ATOM 595 C CA . HIS A 1 80 ? 16.759 -0.437 -6.666 1.00 90.75 80 HIS A CA 1
ATOM 596 C C . HIS A 1 80 ? 16.450 -1.645 -7.567 1.00 90.75 80 HIS A C 1
ATOM 598 O O . HIS A 1 80 ? 17.291 -2.089 -8.351 1.00 90.75 80 HIS A O 1
ATOM 604 N N . LEU A 1 81 ? 15.255 -2.225 -7.436 1.00 91.56 81 LEU A N 1
ATOM 605 C CA . LEU A 1 81 ? 14.865 -3.387 -8.230 1.00 91.56 81 LEU A CA 1
ATOM 606 C C . LEU A 1 81 ? 14.555 -3.008 -9.681 1.00 91.56 81 LEU A C 1
ATOM 608 O O . LEU A 1 81 ? 14.928 -3.752 -10.587 1.00 91.56 81 LEU A O 1
ATOM 612 N N . TYR A 1 82 ? 13.954 -1.834 -9.880 1.00 90.25 82 TYR A N 1
ATOM 613 C CA . TYR A 1 82 ? 13.764 -1.226 -11.189 1.00 90.25 82 TYR A CA 1
ATOM 614 C C . TYR A 1 82 ? 15.107 -0.946 -11.865 1.00 90.25 82 TYR A C 1
ATOM 616 O O . TYR A 1 82 ? 15.323 -1.401 -12.986 1.00 90.25 82 TYR A O 1
ATOM 624 N N . ASP A 1 83 ? 16.042 -0.299 -11.163 1.00 90.62 83 ASP A N 1
ATOM 625 C CA . ASP A 1 83 ? 17.364 0.027 -11.703 1.00 90.62 83 ASP A CA 1
ATOM 626 C C . ASP A 1 83 ? 18.123 -1.232 -12.130 1.00 90.62 83 ASP A C 1
ATOM 628 O O . ASP A 1 83 ? 18.742 -1.275 -13.193 1.00 90.62 83 ASP A O 1
ATOM 632 N N . LYS A 1 84 ? 18.038 -2.300 -11.330 1.00 89.31 84 LYS A N 1
ATOM 633 C CA . LYS A 1 84 ? 18.659 -3.588 -11.653 1.00 89.31 84 LYS A CA 1
ATOM 634 C C . LYS A 1 84 ? 18.102 -4.189 -12.945 1.00 89.31 84 LYS A C 1
ATOM 636 O O . LYS A 1 84 ? 18.869 -4.748 -13.729 1.00 89.31 84 LYS A O 1
ATOM 641 N N . GLU A 1 85 ? 16.791 -4.117 -13.153 1.00 89.50 85 GLU A N 1
ATOM 642 C CA . GLU A 1 85 ? 16.161 -4.667 -14.355 1.00 89.50 85 GLU A CA 1
ATOM 643 C C . GLU A 1 85 ? 16.389 -3.764 -15.575 1.00 89.50 85 GLU A C 1
ATOM 645 O O . GLU A 1 85 ? 16.688 -4.267 -16.658 1.00 89.50 85 GLU A O 1
ATOM 650 N N . ALA A 1 86 ? 16.383 -2.443 -15.383 1.00 87.44 86 ALA A N 1
ATOM 651 C CA . ALA A 1 86 ? 16.751 -1.466 -16.402 1.00 87.44 86 ALA A CA 1
ATOM 652 C C . ALA A 1 86 ? 18.178 -1.712 -16.920 1.00 87.44 86 ALA A C 1
ATOM 654 O O . ALA A 1 86 ? 18.385 -1.818 -18.128 1.00 87.44 86 ALA A O 1
ATOM 655 N N . MET A 1 87 ? 19.155 -1.914 -16.024 1.00 86.56 87 MET A N 1
ATOM 656 C CA . MET A 1 87 ? 20.535 -2.234 -16.415 1.00 86.56 87 MET A CA 1
ATOM 657 C C . MET A 1 87 ? 20.626 -3.526 -17.238 1.00 86.56 87 MET A C 1
ATOM 659 O O . MET A 1 87 ? 21.394 -3.585 -18.199 1.00 86.56 87 MET A O 1
ATOM 663 N N . LYS A 1 88 ? 19.846 -4.561 -16.897 1.00 86.75 88 LYS A N 1
ATOM 664 C CA . LYS A 1 88 ? 19.809 -5.803 -17.685 1.00 86.75 88 LYS A CA 1
ATOM 665 C C . LYS A 1 88 ? 19.226 -5.580 -19.078 1.00 86.75 88 LYS A C 1
ATOM 667 O O . LYS A 1 88 ? 19.791 -6.093 -20.040 1.00 86.75 88 LYS A O 1
ATOM 672 N N . GLN A 1 89 ? 18.125 -4.833 -19.192 1.00 85.56 89 GLN A N 1
ATOM 673 C CA . GLN A 1 89 ? 17.517 -4.519 -20.490 1.00 85.56 89 GLN A CA 1
ATOM 674 C C . GLN A 1 89 ? 18.468 -3.686 -21.361 1.00 85.56 89 GLN A C 1
ATOM 676 O O . GLN A 1 89 ? 18.633 -3.980 -22.544 1.00 85.56 89 GLN A O 1
ATOM 681 N N . MET A 1 90 ? 19.155 -2.697 -20.780 1.00 83.69 90 MET A N 1
ATOM 682 C CA . MET A 1 90 ? 20.163 -1.901 -21.490 1.00 83.69 90 MET A CA 1
ATOM 683 C C . MET A 1 90 ? 21.328 -2.764 -21.988 1.00 83.69 90 MET A C 1
ATOM 685 O O . MET A 1 90 ? 21.684 -2.681 -23.163 1.00 83.69 90 MET A O 1
ATOM 689 N N . ALA A 1 91 ? 21.868 -3.641 -21.134 1.00 83.69 91 ALA A N 1
ATOM 690 C CA . ALA A 1 91 ? 22.943 -4.557 -21.510 1.00 83.69 91 ALA A CA 1
ATOM 691 C C . ALA A 1 91 ? 22.515 -5.535 -22.619 1.00 83.69 91 ALA A C 1
ATOM 693 O O . ALA A 1 91 ? 23.282 -5.777 -23.548 1.00 83.69 91 ALA A O 1
ATOM 694 N N . ALA A 1 92 ? 21.283 -6.055 -22.563 1.00 82.56 92 ALA A N 1
ATOM 695 C CA . ALA A 1 92 ? 20.727 -6.923 -23.603 1.00 82.56 92 ALA A CA 1
ATOM 696 C C . ALA A 1 92 ? 20.571 -6.202 -24.955 1.00 82.56 92 ALA A C 1
ATOM 698 O O . ALA A 1 92 ? 20.759 -6.815 -26.003 1.00 82.56 92 ALA A O 1
ATOM 699 N N . ASN A 1 93 ? 20.296 -4.897 -24.929 1.00 80.00 93 ASN A N 1
ATOM 700 C CA . ASN A 1 93 ? 20.216 -4.047 -26.118 1.00 80.00 93 ASN A CA 1
ATOM 701 C C . ASN A 1 93 ? 21.589 -3.514 -26.582 1.00 80.00 93 ASN A C 1
ATOM 703 O O . ASN A 1 93 ? 21.648 -2.716 -27.515 1.00 80.00 93 ASN A O 1
ATOM 707 N N . GLY A 1 94 ? 22.692 -3.923 -25.939 1.00 76.50 94 GLY A N 1
ATOM 708 C CA . GLY A 1 94 ? 24.050 -3.476 -26.271 1.00 76.50 94 GLY A CA 1
ATOM 709 C C . GLY A 1 94 ? 24.334 -2.007 -25.931 1.00 76.50 94 GLY A C 1
ATOM 710 O O . GLY A 1 94 ? 25.311 -1.441 -26.421 1.00 76.50 94 GLY A O 1
ATOM 711 N N . LEU A 1 95 ? 23.489 -1.377 -25.111 1.00 74.75 95 LEU A N 1
ATOM 712 C CA . LEU A 1 95 ? 23.619 0.021 -24.712 1.00 74.75 95 LEU A CA 1
ATOM 713 C C . LEU A 1 95 ? 24.449 0.124 -23.427 1.00 74.75 95 LEU A C 1
ATOM 715 O O . LEU A 1 95 ? 24.168 -0.539 -22.430 1.00 74.75 95 LEU A O 1
ATOM 719 N N . ILE A 1 96 ? 25.467 0.986 -23.439 1.00 69.50 96 ILE A N 1
ATOM 720 C CA . ILE A 1 96 ? 26.274 1.309 -22.258 1.00 69.50 96 ILE A CA 1
ATOM 721 C C . ILE A 1 96 ? 25.677 2.559 -21.620 1.00 69.50 96 ILE A C 1
ATOM 723 O O . ILE A 1 96 ? 25.502 3.572 -22.296 1.00 69.50 96 ILE A O 1
ATOM 727 N N . ARG A 1 97 ? 25.376 2.491 -20.318 1.00 70.25 97 ARG A N 1
ATOM 728 C CA . ARG A 1 97 ? 24.881 3.639 -19.553 1.00 70.25 97 ARG A CA 1
ATOM 729 C C . ARG A 1 97 ? 25.882 4.794 -19.656 1.00 70.25 97 ARG A C 1
ATOM 731 O O . ARG A 1 97 ? 27.018 4.651 -19.205 1.00 70.25 97 ARG A O 1
ATOM 738 N N . LYS A 1 98 ? 25.456 5.937 -20.195 1.00 72.62 98 LYS A N 1
ATOM 739 C CA . LYS A 1 98 ? 26.209 7.190 -20.075 1.00 72.62 98 LYS A CA 1
ATOM 740 C C . LYS A 1 98 ? 25.893 7.852 -18.735 1.00 72.62 98 LYS A C 1
ATOM 742 O O . LYS A 1 98 ? 24.759 7.810 -18.256 1.00 72.62 98 LYS A O 1
ATOM 747 N N . GLU A 1 99 ? 26.904 8.443 -18.105 1.00 68.12 99 GLU A N 1
ATOM 748 C CA . GLU A 1 99 ? 26.696 9.230 -16.888 1.00 68.12 99 GLU A CA 1
ATOM 749 C C . GLU A 1 99 ? 25.767 10.414 -17.190 1.00 68.12 99 GLU A C 1
ATOM 751 O O . GLU A 1 99 ? 26.000 11.170 -18.130 1.00 68.12 99 GLU A O 1
ATOM 756 N N . GLY A 1 100 ? 24.690 10.545 -16.410 1.00 70.12 100 GLY A N 1
ATOM 757 C CA . GLY A 1 100 ? 23.663 11.575 -16.593 1.00 70.12 100 GLY A CA 1
ATOM 758 C C . GLY A 1 100 ? 22.430 11.154 -17.403 1.00 70.12 100 GLY A C 1
ATOM 759 O O . GLY A 1 100 ? 21.481 11.928 -17.453 1.00 70.12 100 GLY A O 1
ATOM 760 N N . GLU A 1 101 ? 22.398 9.953 -17.993 1.00 74.94 101 GLU A N 1
ATOM 761 C CA . GLU A 1 101 ? 21.179 9.428 -18.629 1.00 74.94 101 GLU A CA 1
ATOM 762 C C . GLU A 1 101 ? 20.259 8.724 -17.619 1.00 74.94 101 GLU A C 1
ATOM 764 O O . GLU A 1 101 ? 20.713 7.975 -16.740 1.00 74.94 101 GLU A O 1
ATOM 769 N N . ASP A 1 102 ? 18.955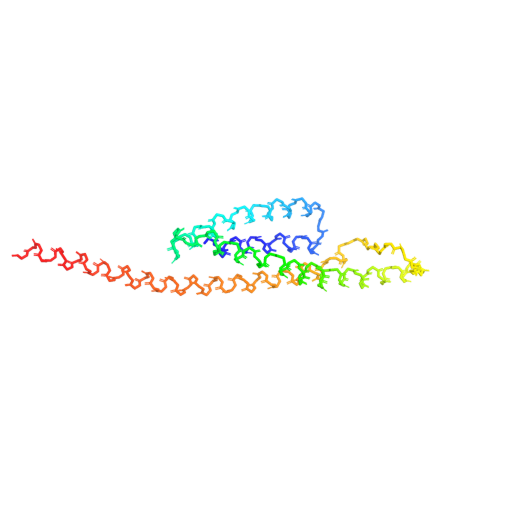 8.962 -17.780 1.00 73.25 102 ASP A N 1
ATOM 770 C CA . ASP A 1 102 ? 17.903 8.302 -17.014 1.00 73.25 102 ASP A CA 1
ATOM 771 C C . ASP A 1 102 ? 17.818 6.819 -17.382 1.00 73.25 102 ASP A C 1
ATOM 773 O O . ASP A 1 102 ? 17.788 6.433 -18.554 1.00 73.25 102 ASP A O 1
ATOM 777 N N . LEU A 1 103 ? 17.742 5.969 -16.358 1.00 78.44 103 LEU A N 1
ATOM 778 C CA . LEU A 1 103 ? 17.487 4.549 -16.543 1.00 78.44 103 LEU A CA 1
ATOM 779 C C . LEU A 1 103 ? 16.002 4.340 -16.820 1.00 78.44 103 LEU A C 1
ATOM 781 O O . LEU A 1 103 ? 15.164 4.628 -15.970 1.00 78.44 103 LEU A O 1
ATOM 785 N N . SER A 1 104 ? 15.687 3.808 -17.998 1.00 81.62 104 SER A N 1
ATOM 786 C CA . SER A 1 104 ? 14.321 3.458 -18.376 1.00 81.62 104 SER A CA 1
ATOM 787 C C . SER A 1 104 ? 14.211 1.959 -18.624 1.00 81.62 104 SER A C 1
ATOM 789 O O . SER A 1 104 ? 14.985 1.375 -19.382 1.00 81.62 104 SER A O 1
ATOM 791 N N . CYS A 1 105 ? 13.242 1.339 -17.962 1.00 84.81 105 CYS A N 1
ATOM 792 C CA . CYS A 1 105 ? 12.840 -0.048 -18.131 1.00 84.81 105 CYS A CA 1
ATOM 793 C C . CYS A 1 105 ? 11.402 -0.085 -18.647 1.00 84.81 105 CYS A C 1
ATOM 795 O O . CYS A 1 105 ? 10.513 0.572 -18.090 1.00 84.81 105 CYS A O 1
ATOM 797 N N . VAL A 1 106 ? 11.177 -0.870 -19.702 1.00 84.12 106 VAL A N 1
ATOM 798 C CA . VAL A 1 106 ? 9.867 -1.013 -20.343 1.00 84.12 106 VAL A CA 1
ATOM 799 C C . VAL A 1 106 ? 9.322 -2.413 -20.087 1.00 84.12 106 VAL A C 1
ATOM 801 O O . VAL A 1 106 ? 10.004 -3.419 -20.284 1.00 84.12 106 VAL A O 1
ATOM 804 N N . GLY A 1 107 ? 8.060 -2.471 -19.667 1.00 84.50 107 GLY A N 1
ATOM 805 C CA . GLY A 1 107 ? 7.326 -3.714 -19.455 1.00 84.50 107 GLY A CA 1
ATOM 806 C C . GLY A 1 107 ? 7.012 -4.011 -17.990 1.00 84.50 107 GLY A C 1
ATOM 807 O O . GLY A 1 107 ? 7.426 -3.321 -17.062 1.00 84.50 107 GLY A O 1
ATOM 808 N N . VAL A 1 108 ? 6.229 -5.068 -17.796 1.00 86.19 108 VAL A N 1
ATOM 809 C CA . VAL A 1 108 ? 5.690 -5.474 -16.487 1.00 86.19 108 VAL A CA 1
ATOM 810 C C . VAL A 1 108 ? 6.795 -6.014 -15.576 1.00 86.19 108 VAL A C 1
ATOM 812 O O . VAL A 1 108 ? 6.781 -5.784 -14.367 1.00 86.19 108 VAL A O 1
ATOM 815 N N . GLU A 1 109 ? 7.791 -6.683 -16.160 1.00 85.81 109 GLU A N 1
ATOM 816 C CA . GLU A 1 109 ? 8.896 -7.312 -15.430 1.00 85.81 109 GLU A CA 1
ATOM 817 C C . GLU A 1 109 ? 9.711 -6.303 -14.599 1.00 85.81 109 GLU A C 1
ATOM 819 O O . GLU A 1 109 ? 10.205 -6.663 -13.532 1.00 85.81 109 GLU A O 1
ATOM 824 N N . CYS A 1 110 ? 9.747 -5.024 -15.002 1.00 87.12 110 CYS A N 1
ATOM 825 C CA . CYS A 1 110 ? 10.434 -3.945 -14.282 1.00 87.12 110 CYS A CA 1
ATOM 826 C C . CYS A 1 110 ? 9.895 -3.727 -12.858 1.00 87.12 110 CYS A C 1
ATOM 828 O O . CYS A 1 110 ? 10.648 -3.391 -11.947 1.00 87.12 110 CYS A O 1
ATOM 830 N N . TYR A 1 111 ? 8.587 -3.923 -12.655 1.00 87.38 111 TYR A N 1
ATOM 831 C CA . TYR A 1 111 ? 7.914 -3.664 -11.376 1.00 87.38 111 TYR A CA 1
ATOM 832 C C . TYR A 1 111 ? 7.302 -4.912 -10.738 1.00 87.38 111 TYR A C 1
ATOM 834 O O . TYR A 1 111 ? 6.926 -4.881 -9.565 1.00 87.38 111 TYR A O 1
ATOM 842 N N . LYS A 1 112 ? 7.226 -6.029 -11.462 1.00 89.19 112 LYS A N 1
ATOM 843 C CA . LYS A 1 112 ? 6.593 -7.276 -11.012 1.00 89.19 112 LYS A CA 1
ATOM 844 C C . LYS A 1 112 ? 7.093 -7.751 -9.651 1.00 89.19 112 LYS A C 1
ATOM 846 O O . LYS A 1 112 ? 6.290 -7.977 -8.749 1.00 89.19 112 LYS A O 1
ATOM 851 N N . LEU A 1 113 ? 8.411 -7.862 -9.473 1.00 89.38 113 LEU A N 1
ATOM 852 C CA . LEU A 1 113 ? 8.982 -8.291 -8.193 1.00 89.38 113 LEU A CA 1
ATOM 853 C C . LEU A 1 113 ? 8.708 -7.280 -7.069 1.00 89.38 113 LEU A C 1
ATOM 855 O O . LEU A 1 113 ? 8.440 -7.688 -5.941 1.00 89.38 113 LEU A O 1
ATOM 859 N N . ALA A 1 114 ? 8.717 -5.979 -7.366 1.00 92.31 114 ALA A N 1
ATOM 860 C CA . ALA A 1 114 ? 8.413 -4.949 -6.377 1.00 92.31 114 ALA A CA 1
ATOM 861 C C . ALA A 1 114 ? 6.953 -5.053 -5.903 1.00 92.31 114 ALA A C 1
ATOM 863 O O . ALA A 1 114 ? 6.697 -5.089 -4.699 1.00 92.31 114 ALA A O 1
ATOM 864 N N . PHE A 1 115 ? 6.000 -5.213 -6.827 1.00 90.75 115 PHE A N 1
ATOM 865 C CA . PHE A 1 115 ? 4.590 -5.422 -6.482 1.00 90.75 115 PHE A CA 1
ATOM 866 C C . PHE A 1 115 ? 4.337 -6.746 -5.754 1.00 90.75 115 PHE A C 1
ATOM 868 O O . PHE A 1 115 ? 3.468 -6.794 -4.881 1.00 90.75 115 PHE A O 1
ATOM 875 N N . LEU A 1 116 ? 5.110 -7.802 -6.026 1.00 92.00 116 LEU A N 1
ATOM 876 C CA . LEU A 1 116 ? 5.049 -9.039 -5.239 1.00 92.00 116 LEU A CA 1
ATOM 877 C C . LEU A 1 116 ? 5.517 -8.825 -3.794 1.00 92.00 116 LEU A C 1
ATOM 879 O O . LEU A 1 116 ? 4.860 -9.303 -2.869 1.00 92.00 116 LEU A O 1
ATOM 883 N N . ILE A 1 117 ? 6.592 -8.062 -3.579 1.00 92.88 117 ILE A N 1
ATOM 884 C CA . ILE A 1 117 ? 7.057 -7.707 -2.228 1.00 92.88 117 ILE A CA 1
ATOM 885 C C . ILE A 1 117 ? 5.997 -6.867 -1.503 1.00 92.88 117 ILE A C 1
ATOM 887 O O . ILE A 1 117 ? 5.652 -7.175 -0.364 1.00 92.88 117 ILE A O 1
ATOM 891 N N . ILE A 1 118 ? 5.414 -5.865 -2.170 1.00 92.00 118 ILE A N 1
ATOM 892 C CA . ILE A 1 118 ? 4.329 -5.040 -1.607 1.00 92.00 118 ILE A CA 1
ATOM 893 C C . ILE A 1 118 ? 3.105 -5.904 -1.260 1.00 92.00 118 ILE A C 1
ATOM 895 O O . ILE A 1 118 ? 2.502 -5.746 -0.194 1.00 92.00 118 ILE A O 1
ATOM 899 N N . THR A 1 119 ? 2.763 -6.872 -2.114 1.00 93.00 119 THR A N 1
ATOM 900 C CA . THR A 1 119 ? 1.694 -7.846 -1.840 1.00 93.00 119 THR A CA 1
ATOM 901 C C . THR A 1 119 ? 2.018 -8.680 -0.597 1.00 93.00 119 THR A C 1
ATOM 903 O O . THR A 1 119 ? 1.170 -8.849 0.276 1.00 93.00 119 THR A O 1
ATOM 906 N N . ALA A 1 120 ? 3.257 -9.149 -0.444 1.00 93.62 120 ALA A N 1
ATOM 907 C CA . ALA A 1 120 ? 3.671 -9.884 0.750 1.00 93.62 120 ALA A CA 1
ATOM 908 C C . ALA A 1 120 ? 3.581 -9.018 2.021 1.00 93.62 120 ALA A C 1
ATOM 910 O O . ALA A 1 120 ? 3.042 -9.462 3.036 1.00 93.62 120 ALA A O 1
ATOM 911 N N . THR A 1 121 ? 4.035 -7.762 1.969 1.00 92.38 121 THR A N 1
ATOM 912 C CA . THR A 1 121 ? 3.922 -6.824 3.098 1.00 92.38 121 THR A CA 1
ATOM 913 C C . THR A 1 121 ? 2.460 -6.559 3.477 1.00 92.38 121 THR A C 1
ATOM 915 O O . THR A 1 121 ? 2.118 -6.535 4.661 1.00 92.38 121 THR A O 1
ATOM 918 N N . THR A 1 122 ? 1.571 -6.414 2.494 1.00 91.62 122 THR A N 1
ATOM 919 C CA . THR A 1 122 ? 0.134 -6.210 2.749 1.00 91.62 122 THR A CA 1
ATOM 920 C C . THR A 1 122 ? -0.553 -7.457 3.301 1.00 91.62 122 THR A C 1
ATOM 922 O O . THR A 1 122 ? -1.388 -7.331 4.200 1.00 91.62 122 THR A O 1
ATOM 925 N N . LEU A 1 123 ? -0.143 -8.657 2.879 1.00 92.75 123 LEU A N 1
ATOM 926 C CA . LEU A 1 123 ? -0.594 -9.914 3.482 1.00 92.75 123 LEU A CA 1
ATOM 927 C C . LEU A 1 123 ? -0.183 -10.033 4.952 1.00 92.75 123 LEU A C 1
ATOM 929 O O . LEU A 1 123 ? -0.997 -10.447 5.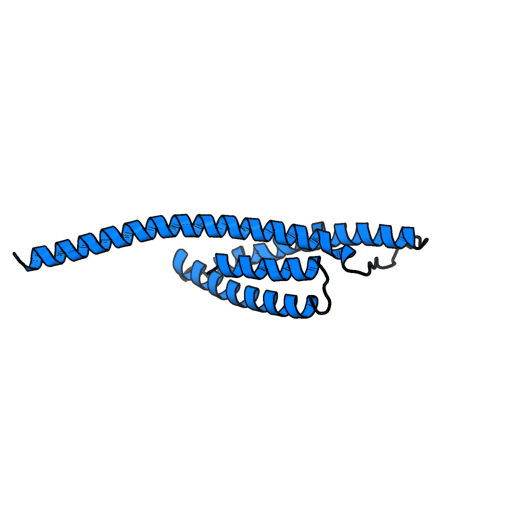776 1.00 92.75 123 LEU A O 1
ATOM 933 N N . VAL A 1 124 ? 1.031 -9.614 5.322 1.00 93.81 124 VAL A N 1
ATOM 934 C CA . VAL A 1 124 ? 1.435 -9.550 6.739 1.00 93.81 124 VAL A CA 1
ATOM 935 C C . VAL A 1 124 ? 0.487 -8.637 7.523 1.00 93.81 124 VAL A C 1
ATOM 937 O O . VAL A 1 124 ? -0.015 -9.031 8.578 1.00 93.81 124 VAL A O 1
ATOM 940 N N . GLY A 1 125 ? 0.157 -7.463 6.977 1.00 90.31 125 GLY A N 1
ATOM 941 C CA . GLY A 1 125 ? -0.849 -6.570 7.560 1.00 90.31 125 GLY A CA 1
ATOM 942 C C . GLY A 1 125 ? -2.222 -7.238 7.709 1.00 90.31 125 GLY A C 1
ATOM 943 O O . GLY A 1 125 ? -2.864 -7.117 8.757 1.00 90.31 125 GLY A O 1
ATOM 944 N N . PHE A 1 126 ? -2.657 -7.996 6.700 1.00 92.38 126 PHE A N 1
ATOM 945 C CA . PHE A 1 126 ? -3.900 -8.766 6.740 1.00 92.38 126 PHE A CA 1
ATOM 946 C C . PHE A 1 126 ? -3.894 -9.820 7.855 1.00 92.38 126 PHE A C 1
ATOM 948 O O . PHE A 1 126 ? -4.882 -9.934 8.588 1.00 92.38 126 PHE A O 1
ATOM 955 N N . PHE A 1 127 ? -2.796 -10.560 8.034 1.00 93.19 127 PHE A N 1
ATOM 956 C CA . PHE A 1 127 ? -2.676 -11.554 9.103 1.00 93.19 127 PHE A CA 1
ATOM 957 C C . PHE A 1 127 ? -2.705 -10.906 10.487 1.00 93.19 127 PHE A C 1
ATOM 959 O O . PHE A 1 127 ? -3.474 -11.345 11.343 1.00 93.19 127 PHE A O 1
ATOM 966 N N . VAL A 1 128 ? -1.947 -9.826 10.697 1.00 92.19 128 VAL A N 1
ATOM 967 C CA . VAL A 1 128 ? -1.957 -9.073 11.963 1.00 92.19 128 VAL A CA 1
ATOM 968 C C . VAL A 1 128 ? -3.363 -8.548 12.268 1.00 92.19 128 VAL A C 1
ATOM 970 O O . VAL A 1 128 ? -3.871 -8.730 13.377 1.00 92.19 128 VAL A O 1
ATOM 973 N N . SER A 1 129 ? -4.036 -7.969 11.270 1.00 88.38 129 SER A N 1
ATOM 974 C CA . SER A 1 129 ? -5.411 -7.484 11.412 1.00 88.38 129 SER A CA 1
ATOM 975 C C . SER A 1 129 ? -6.395 -8.625 11.705 1.00 88.38 129 SER A C 1
ATOM 977 O O . SER A 1 129 ? -7.264 -8.492 12.567 1.00 88.38 129 SER A O 1
ATOM 979 N N . SER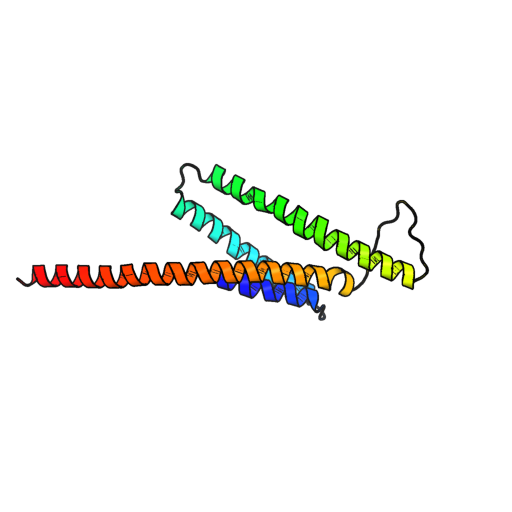 A 1 130 ? -6.232 -9.783 11.065 1.00 87.62 130 SER A N 1
ATOM 980 C CA . SER A 1 130 ? -7.070 -10.965 11.302 1.00 87.62 130 SER A CA 1
ATOM 981 C C . SER A 1 130 ? -6.899 -11.512 12.718 1.00 87.62 130 SER A C 1
ATOM 983 O O . SER A 1 130 ? -7.891 -11.804 13.390 1.00 87.62 130 SER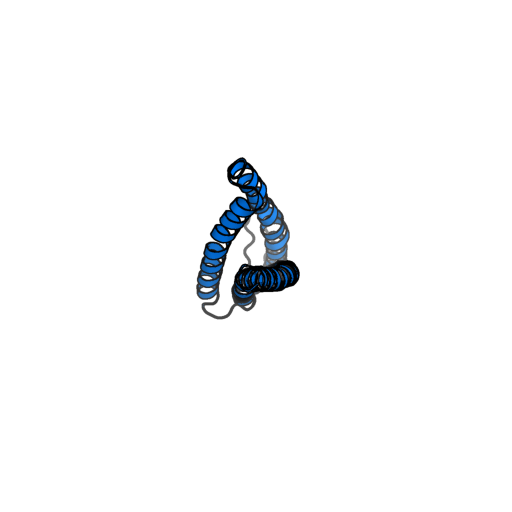 A O 1
ATOM 985 N N . ILE A 1 131 ? -5.663 -11.577 13.217 1.00 89.81 131 ILE A N 1
ATOM 986 C CA . ILE A 1 131 ? -5.371 -11.956 14.605 1.00 89.81 131 ILE A CA 1
ATOM 987 C C . ILE A 1 131 ? -6.054 -10.981 15.570 1.00 89.81 131 ILE A C 1
ATOM 989 O O . ILE A 1 131 ? -6.704 -11.419 16.526 1.00 89.81 131 ILE A O 1
ATOM 993 N N . LEU A 1 132 ? -5.964 -9.675 15.304 1.00 85.62 132 LEU A N 1
ATOM 994 C CA . LEU A 1 132 ? -6.612 -8.650 16.119 1.00 85.62 132 LEU A CA 1
ATOM 995 C C . LEU A 1 132 ? -8.136 -8.827 16.143 1.00 85.62 132 LEU A C 1
ATOM 997 O O . LEU A 1 132 ? -8.725 -8.780 17.223 1.00 85.62 132 LEU A O 1
ATOM 1001 N N . VAL A 1 133 ? -8.765 -9.098 14.992 1.00 85.69 133 VAL A N 1
ATOM 1002 C CA . VAL A 1 133 ? -10.212 -9.366 14.880 1.00 85.69 133 VAL A CA 1
ATOM 1003 C C . VAL A 1 133 ? -10.614 -10.615 15.663 1.00 85.69 133 VAL A C 1
ATOM 1005 O O . VAL A 1 133 ? -11.628 -10.608 16.361 1.00 85.69 133 VAL A O 1
ATOM 1008 N N . ILE A 1 134 ? -9.830 -11.692 15.593 1.00 85.56 134 ILE A N 1
ATOM 1009 C CA . ILE A 1 134 ? -10.107 -12.918 16.354 1.00 85.56 134 ILE A CA 1
ATOM 1010 C C . ILE A 1 134 ? -10.017 -12.641 17.861 1.00 85.56 134 ILE A C 1
ATOM 1012 O O . ILE A 1 134 ? -10.882 -13.081 18.624 1.00 85.56 134 ILE A O 1
ATOM 1016 N N . ARG A 1 135 ? -9.003 -11.885 18.302 1.00 84.25 135 ARG A N 1
ATOM 1017 C CA . ARG A 1 135 ? -8.825 -11.500 19.713 1.00 84.25 135 ARG A CA 1
ATOM 1018 C C . ARG A 1 135 ? -9.960 -10.599 20.206 1.00 84.25 135 ARG A C 1
ATOM 1020 O O . ARG A 1 135 ? -10.528 -10.881 21.260 1.00 84.25 135 ARG A O 1
ATOM 1027 N N . THR A 1 136 ? -10.349 -9.585 19.433 1.00 80.38 136 THR A N 1
ATOM 1028 C CA . THR A 1 136 ? -11.475 -8.697 19.784 1.00 80.38 136 THR A CA 1
ATOM 1029 C C . THR A 1 136 ? -12.807 -9.427 19.763 1.00 80.38 136 THR A C 1
ATOM 1031 O O . THR A 1 136 ? -13.605 -9.211 20.668 1.00 80.38 136 THR A O 1
ATOM 1034 N N . ARG A 1 137 ? -13.046 -10.353 18.822 1.00 75.88 137 ARG A N 1
ATOM 1035 C CA . ARG A 1 137 ? -14.253 -11.196 18.844 1.00 75.88 137 ARG A CA 1
ATOM 1036 C C . ARG A 1 137 ? -14.327 -12.063 20.093 1.00 75.88 137 ARG A C 1
ATOM 1038 O O . ARG A 1 137 ? -15.406 -12.166 20.659 1.00 75.88 137 ARG A O 1
ATOM 1045 N N . LYS A 1 138 ? -13.224 -12.672 20.544 1.00 71.62 138 LYS A N 1
ATOM 1046 C CA . LYS A 1 138 ? -13.218 -13.445 21.802 1.00 71.62 138 LYS A CA 1
ATOM 1047 C C . LYS A 1 138 ? -13.577 -12.567 23.004 1.00 71.62 138 LYS A C 1
ATOM 1049 O O . LYS A 1 138 ? -14.407 -12.968 23.814 1.00 71.62 138 LYS A O 1
ATOM 1054 N N . PHE A 1 139 ? -13.007 -11.366 23.073 1.00 71.25 139 PHE A N 1
ATOM 1055 C CA . PHE A 1 139 ? -13.301 -10.392 24.124 1.00 71.25 139 PHE A CA 1
ATOM 1056 C C . PHE A 1 139 ? -14.767 -9.926 24.095 1.00 71.25 139 PHE A C 1
ATOM 1058 O O . PHE A 1 139 ? -15.467 -10.020 25.100 1.00 71.25 139 PHE A O 1
ATOM 1065 N N . TYR A 1 140 ? -15.273 -9.526 22.924 1.00 65.25 140 TYR A N 1
ATOM 1066 C CA . TYR A 1 140 ? -16.667 -9.107 22.751 1.00 65.25 140 TYR A CA 1
ATOM 1067 C C . TYR A 1 140 ? -17.660 -10.237 23.005 1.00 65.25 140 TYR A C 1
ATOM 1069 O O . TYR A 1 140 ? -18.721 -9.988 23.568 1.00 65.25 140 TYR A O 1
ATOM 1077 N N . LYS A 1 141 ? -17.323 -11.480 22.635 1.00 68.44 141 LYS A N 1
ATOM 1078 C CA . LYS A 1 141 ? -18.166 -12.642 22.926 1.00 68.44 141 LYS A CA 1
ATOM 1079 C C . LYS A 1 141 ? -18.319 -12.815 24.437 1.00 68.44 141 LYS A C 1
ATOM 1081 O O . LYS A 1 141 ? -19.445 -12.942 24.884 1.00 68.44 141 LYS A O 1
ATOM 1086 N N . GLY A 1 142 ? -17.234 -12.704 25.212 1.00 63.97 142 GLY A N 1
ATOM 1087 C CA . GLY A 1 142 ? -17.284 -12.742 26.680 1.00 63.97 142 GLY A CA 1
ATOM 1088 C C . GLY A 1 142 ? -18.108 -11.610 27.309 1.00 63.97 142 GLY A C 1
ATOM 1089 O O . GLY A 1 142 ? -18.818 -11.842 28.284 1.00 63.97 142 GLY A O 1
ATOM 1090 N N . ILE A 1 143 ? -18.077 -10.406 26.728 1.00 63.50 143 ILE A N 1
ATOM 1091 C CA . ILE A 1 143 ? -18.921 -9.284 27.174 1.00 63.50 143 ILE A CA 1
ATOM 1092 C C . ILE A 1 143 ? -20.393 -9.523 26.826 1.00 63.50 143 ILE A C 1
ATOM 1094 O O . ILE A 1 143 ? -21.257 -9.230 27.645 1.00 63.50 143 ILE A O 1
ATOM 1098 N N . TYR A 1 144 ? -20.699 -10.077 25.650 1.00 61.03 144 TYR A N 1
ATOM 1099 C CA . TYR A 1 144 ? -22.077 -10.379 25.257 1.00 61.03 144 TYR A CA 1
ATOM 1100 C C . TYR A 1 144 ? -22.697 -11.461 26.143 1.00 61.03 144 TYR A C 1
ATOM 1102 O O . TYR A 1 144 ? -23.836 -11.299 26.574 1.00 61.03 144 TYR A O 1
ATOM 1110 N N . THR A 1 145 ? -21.952 -12.526 26.472 1.00 62.22 145 THR A N 1
ATOM 1111 C CA . THR A 1 145 ? -22.439 -13.555 27.405 1.00 62.22 145 THR A CA 1
ATOM 1112 C C . THR A 1 145 ? -22.675 -12.961 28.791 1.00 62.22 145 THR A C 1
ATOM 1114 O O . THR A 1 145 ? -23.761 -13.120 29.337 1.00 62.22 145 THR A O 1
ATOM 1117 N N . ARG A 1 146 ? -21.721 -12.175 29.309 1.00 60.41 146 ARG A N 1
ATOM 1118 C CA . ARG A 1 146 ? -21.834 -11.527 30.625 1.00 60.41 146 ARG A CA 1
ATOM 1119 C C . ARG A 1 146 ? -22.946 -10.474 30.683 1.00 60.41 146 ARG A C 1
ATOM 1121 O O . ARG A 1 146 ? -23.600 -10.336 31.708 1.00 60.41 146 ARG A O 1
ATOM 1128 N N . SER A 1 147 ? -23.177 -9.743 29.591 1.00 61.53 147 SER A N 1
ATOM 1129 C CA . SER A 1 147 ? -24.271 -8.772 29.472 1.00 61.53 147 SER A CA 1
ATOM 1130 C C . SER A 1 147 ? -25.634 -9.453 29.322 1.00 61.53 147 SER A C 1
ATOM 1132 O O . SER A 1 147 ? -26.638 -8.910 29.775 1.00 61.53 147 SER A O 1
ATOM 1134 N N . SER A 1 148 ? -25.686 -10.631 28.699 1.00 62.38 148 SER A N 1
ATOM 1135 C CA . SER A 1 148 ? -26.898 -11.450 28.651 1.00 62.38 148 SER A CA 1
ATOM 1136 C C . SER A 1 148 ? -27.223 -12.026 30.029 1.00 62.38 148 SER A C 1
ATOM 1138 O O . SER A 1 148 ? -28.370 -11.949 30.453 1.00 62.38 148 SER A O 1
ATOM 1140 N N . GLU A 1 149 ? -26.226 -12.539 30.755 1.00 61.75 149 GLU A N 1
ATOM 1141 C CA . GLU A 1 149 ? -26.391 -13.022 32.134 1.00 61.75 149 GLU A CA 1
ATOM 1142 C C . GLU A 1 149 ? -26.819 -11.901 33.087 1.00 61.75 149 GLU A C 1
ATOM 1144 O O . GLU A 1 149 ? -27.747 -12.090 33.869 1.00 61.75 149 GLU A O 1
ATOM 1149 N N . SER A 1 150 ? -26.226 -10.706 32.989 1.00 60.41 150 SER A N 1
ATOM 1150 C CA . SER A 1 150 ? -26.625 -9.577 33.836 1.00 60.41 150 SER A CA 1
ATOM 1151 C C . SER A 1 150 ? -28.032 -9.056 33.524 1.00 60.41 150 SER A C 1
ATOM 1153 O O . SER A 1 150 ? -28.744 -8.654 34.442 1.00 60.41 150 SER A O 1
ATOM 1155 N N . LYS A 1 151 ? -28.475 -9.107 32.259 1.00 69.00 151 LYS A N 1
ATOM 1156 C CA . LYS A 1 151 ? -29.868 -8.804 31.882 1.00 69.00 151 LYS A CA 1
ATOM 1157 C C . LYS A 1 151 ? -30.854 -9.846 32.416 1.00 69.00 151 LYS A C 1
ATOM 1159 O O . LYS A 1 151 ? -31.941 -9.469 32.837 1.00 69.00 151 LYS A O 1
ATOM 1164 N N . ILE A 1 152 ? -30.477 -11.126 32.424 1.00 68.00 152 ILE A N 1
ATOM 1165 C CA . ILE A 1 152 ? -31.301 -12.210 32.981 1.00 68.00 152 ILE A CA 1
ATOM 1166 C C . ILE A 1 152 ? -31.434 -12.053 34.502 1.00 68.00 152 ILE A C 1
ATOM 1168 O O . ILE A 1 152 ? -32.547 -12.105 35.013 1.00 68.00 152 ILE A O 1
ATOM 1172 N N . LEU A 1 153 ? -30.338 -11.779 35.217 1.00 68.69 153 LEU A N 1
ATOM 1173 C CA . LEU A 1 153 ? -30.357 -11.572 36.672 1.00 68.69 153 LEU A CA 1
ATOM 1174 C C . LEU A 1 153 ? -31.210 -10.360 37.083 1.00 68.69 153 LEU A C 1
ATOM 1176 O O . LEU A 1 153 ? -32.032 -10.480 37.983 1.00 68.69 153 LEU A O 1
ATOM 1180 N N . GLN A 1 154 ? -31.111 -9.234 36.365 1.00 71.25 154 GLN A N 1
ATOM 1181 C CA . GLN A 1 154 ? -31.984 -8.075 36.609 1.00 71.25 154 GLN A CA 1
ATOM 1182 C C . GLN A 1 154 ? -33.466 -8.341 36.312 1.00 71.25 154 GLN A C 1
ATOM 1184 O O . GLN A 1 154 ? -34.333 -7.629 36.818 1.00 71.25 154 GLN A O 1
ATOM 1189 N N . GLN A 1 155 ? -33.770 -9.317 35.457 1.00 73.38 155 GLN A N 1
ATOM 1190 C CA . GLN A 1 155 ? -35.145 -9.704 35.166 1.00 73.38 155 GLN A CA 1
ATOM 1191 C C . GLN A 1 155 ? -35.704 -10.663 36.224 1.00 73.38 155 GLN A C 1
ATOM 1193 O O . GLN A 1 155 ? -36.884 -10.560 36.542 1.00 73.38 155 GLN A O 1
ATOM 1198 N N . VAL A 1 156 ? -34.867 -11.534 36.800 1.00 68.06 156 VAL A N 1
ATOM 1199 C CA . VAL A 1 156 ? -35.229 -12.409 37.930 1.00 68.06 156 VAL A CA 1
ATOM 1200 C C . VAL A 1 156 ? -35.475 -11.596 39.205 1.00 68.06 156 VAL A C 1
ATOM 1202 O O . VAL A 1 156 ? -36.504 -11.782 39.837 1.00 68.06 156 VAL A O 1
ATOM 1205 N N . GLU A 1 157 ? -34.623 -10.615 39.518 1.00 67.81 157 GLU A N 1
ATOM 1206 C CA . GLU A 1 157 ? -34.774 -9.744 40.703 1.00 67.81 157 GLU A CA 1
ATOM 1207 C C . GLU A 1 157 ? -36.011 -8.821 40.643 1.00 67.81 157 GLU A C 1
ATOM 1209 O O . GLU A 1 157 ? -36.433 -8.271 41.649 1.00 67.81 157 GLU A O 1
ATOM 1214 N N . LYS A 1 158 ? -36.622 -8.643 39.463 1.00 67.38 158 LYS A N 1
ATOM 1215 C CA . LYS A 1 158 ? -37.902 -7.925 39.303 1.00 67.38 158 LYS A CA 1
ATOM 1216 C C . LYS A 1 158 ? -39.139 -8.818 39.442 1.00 67.38 158 LYS A C 1
ATOM 1218 O O . LYS A 1 158 ? -40.252 -8.295 39.382 1.00 67.38 158 LYS A O 1
ATOM 1223 N N . LEU A 1 159 ? -38.953 -10.135 39.498 1.00 70.31 159 LEU A N 1
ATOM 1224 C CA . LEU A 1 159 ? -40.025 -11.130 39.572 1.00 70.31 159 LEU A CA 1
ATOM 1225 C C . LEU A 1 159 ? -40.197 -11.718 40.983 1.00 70.31 159 LEU A C 1
ATOM 1227 O O . LEU A 1 159 ? -41.231 -12.337 41.228 1.00 70.31 159 LEU A O 1
ATOM 1231 N N . GLU A 1 160 ? -39.220 -11.525 41.874 1.00 57.91 160 GLU A N 1
ATOM 1232 C CA . GLU A 1 160 ? -39.328 -11.741 43.329 1.00 57.91 160 GLU A CA 1
ATOM 1233 C C . GLU A 1 160 ? -39.837 -10.480 44.043 1.00 57.91 160 GLU A C 1
ATOM 1235 O O . GLU A 1 160 ? -40.601 -10.640 45.024 1.00 57.91 160 GLU A O 1
#

Organism: NCBI:txid2727402

Radius of gyration: 23.79 Å; chains: 1; bounding box: 67×30×70 Å

Foldseek 3Di:
DLLVLLVQLLQLLVLLLVQPVCSPVVSVVSNVVSVVVVVVVVLVVLCVPPNDPCSVVVVVVVVVVVVVCCCVLPVVPLVVLLQVQLVVVCVVVVHDDDPPDDRDDDDSNSCNVSSVVVSVVSVVVSVVVVVVVVVVCVVVVVVVVVVVVVVVVVVVVVVD

InterPro domains:
  IPR036259 MFS transporter superfamily [G3DSA:1.20.1250.20] (1-140)
  IPR036259 MFS transporter superfamily [SSF103473] (2-138)
  IPR056555 NFD4, C-terminal domain [PF23262] (8-140)

Secondary structure (DSSP, 8-state):
-HHHHHHHHHHHHHHHHHT-TTHHHHHHHHHHHHHHHHHHHHHHHHHHHH-STTHHHHHHHHHTHHHHHIIIIIIIIIIHHHHHHHHHHHHHTTPPPPTTPPP---STHHHHHHHHHHHHHHHHHHHHHHHHHHHHHHHHHHHHHHHHHHHHHHHHTTT-

pLDDT: mean 85.0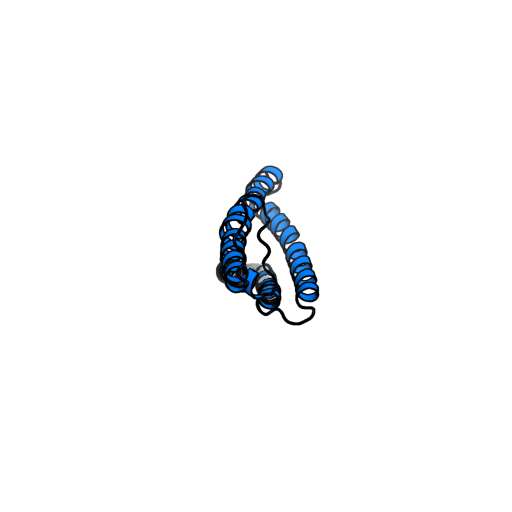2, std 9.52, range [57.91, 95.06]